Protein AF-A0A964K1V9-F1 (afdb_monomer_lite)

pLDDT: mean 78.37, std 12.26, range [34.53, 87.62]

Foldseek 3Di:
DDPPPPFPCVVCVVLVVVLVCCCVPPPPSVVLRVVLVVLVVVLVVCVVVVHDSVVSVVVNVVSVVVNVVSSVD

Structure (mmCIF, N/CA/C/O backbone):
data_AF-A0A964K1V9-F1
#
_entry.id   AF-A0A964K1V9-F1
#
loop_
_atom_site.group_PDB
_atom_site.id
_atom_site.type_symbol
_atom_site.label_atom_id
_atom_site.label_alt_id
_atom_site.label_comp_id
_atom_site.label_asym_id
_atom_site.label_entity_id
_atom_site.label_seq_id
_atom_site.pdbx_PDB_ins_code
_atom_site.Cartn_x
_atom_site.Cartn_y
_atom_site.Cartn_z
_atom_site.occupancy
_atom_site.B_iso_or_equiv
_atom_site.auth_seq_id
_atom_site.auth_comp_id
_atom_site.auth_asym_id
_atom_site.auth_atom_id
_atom_site.pdbx_PDB_model_num
ATOM 1 N N . MET A 1 1 ? -13.349 -9.816 -13.379 1.00 34.53 1 MET A N 1
ATOM 2 C CA . MET A 1 1 ? -12.272 -10.824 -13.298 1.00 34.53 1 MET A CA 1
ATOM 3 C C . MET A 1 1 ? -11.449 -10.498 -12.070 1.00 34.53 1 MET A C 1
ATOM 5 O O . MET A 1 1 ? -10.941 -9.387 -11.972 1.00 34.53 1 MET A O 1
ATOM 9 N N . ASN A 1 2 ? -11.480 -11.408 -11.097 1.00 37.44 2 ASN A N 1
ATOM 10 C CA . ASN A 1 2 ? -10.874 -11.282 -9.775 1.00 37.44 2 ASN A CA 1
ATOM 11 C C . ASN A 1 2 ? -9.364 -11.087 -9.933 1.00 37.44 2 ASN A C 1
ATOM 13 O O . ASN A 1 2 ? -8.685 -11.985 -10.413 1.00 37.44 2 ASN A O 1
ATOM 17 N N . ILE A 1 3 ? -8.869 -9.907 -9.567 1.00 43.56 3 ILE A N 1
ATOM 18 C CA . ILE A 1 3 ? -7.441 -9.605 -9.502 1.00 43.56 3 ILE A CA 1
ATOM 19 C C . ILE A 1 3 ? -6.844 -10.598 -8.503 1.00 43.56 3 ILE A C 1
ATOM 21 O O . ILE A 1 3 ? -7.183 -10.574 -7.319 1.00 43.56 3 ILE A O 1
ATOM 25 N N . GLU A 1 4 ? -6.059 -11.544 -9.009 1.00 40.50 4 GLU A N 1
ATOM 26 C CA . GLU A 1 4 ? -5.412 -12.593 -8.231 1.00 40.50 4 GLU A CA 1
ATOM 27 C C . GLU A 1 4 ? -4.439 -11.962 -7.229 1.00 40.50 4 GLU A C 1
ATOM 29 O O . GLU A 1 4 ? -3.302 -11.643 -7.556 1.00 40.50 4 GLU A O 1
ATOM 34 N N . HIS A 1 5 ? -4.971 -11.714 -6.029 1.00 48.62 5 HIS A N 1
ATOM 35 C CA . HIS A 1 5 ? -4.387 -11.693 -4.685 1.00 48.62 5 HIS A CA 1
ATOM 36 C C . HIS A 1 5 ? -2.849 -11.805 -4.562 1.00 48.62 5 HIS A C 1
ATOM 38 O O . HIS A 1 5 ? -2.341 -12.625 -3.802 1.00 48.62 5 HIS A O 1
ATOM 44 N N . HIS A 1 6 ? -2.103 -10.911 -5.205 1.00 49.25 6 HIS A N 1
ATOM 45 C CA . HIS A 1 6 ? -0.751 -10.515 -4.794 1.00 49.25 6 HIS A CA 1
ATOM 46 C C . HIS A 1 6 ? -0.812 -9.177 -4.066 1.00 49.25 6 HIS A C 1
ATOM 48 O O . HIS A 1 6 ? -0.076 -8.234 -4.343 1.00 49.25 6 HIS A O 1
ATOM 54 N N . ASP A 1 7 ? -1.750 -9.096 -3.139 1.00 60.06 7 ASP A N 1
ATOM 55 C CA . ASP A 1 7 ? -1.981 -7.908 -2.353 1.00 60.06 7 ASP A CA 1
ATOM 56 C C . ASP A 1 7 ? -1.657 -8.183 -0.903 1.00 60.06 7 ASP A C 1
ATOM 58 O O . ASP A 1 7 ? -1.741 -9.321 -0.452 1.00 60.06 7 ASP A O 1
ATOM 62 N N . LEU A 1 8 ? -1.339 -7.110 -0.186 1.00 64.69 8 LEU A N 1
ATOM 63 C CA . LEU A 1 8 ? -0.978 -7.027 1.228 1.00 64.69 8 LEU A CA 1
ATOM 64 C C . LEU A 1 8 ? -1.628 -8.081 2.151 1.00 64.69 8 LEU A C 1
ATOM 66 O O . LEU A 1 8 ? -0.999 -8.563 3.078 1.00 64.69 8 LEU A O 1
ATOM 70 N N . ALA A 1 9 ? -2.868 -8.481 1.876 1.00 65.19 9 ALA A N 1
ATOM 71 C CA . ALA A 1 9 ? -3.583 -9.574 2.535 1.00 65.19 9 ALA A CA 1
ATOM 72 C C . ALA A 1 9 ? -2.868 -10.950 2.507 1.00 65.19 9 ALA A C 1
ATOM 74 O O . ALA A 1 9 ? -3.120 -11.782 3.376 1.00 65.19 9 ALA A O 1
ATOM 75 N N . HIS A 1 10 ? -2.023 -11.224 1.512 1.00 65.38 10 HIS A N 1
ATOM 76 C CA . HIS A 1 10 ? -1.214 -12.443 1.418 1.00 65.38 10 HIS A CA 1
ATOM 77 C C . HIS A 1 10 ? 0.130 -12.296 2.147 1.00 65.38 10 HIS A C 1
ATOM 79 O O . HIS A 1 10 ? 0.633 -13.274 2.687 1.00 65.38 10 HIS A O 1
ATOM 85 N N . GLU A 1 11 ? 0.685 -11.079 2.199 1.00 65.69 11 GLU A N 1
ATOM 86 C CA . GLU A 1 11 ? 1.896 -10.779 2.981 1.00 65.69 11 GLU A CA 1
ATOM 87 C C . GLU A 1 11 ? 1.602 -10.644 4.485 1.00 65.69 11 GLU A C 1
ATOM 89 O O . GLU A 1 11 ? 2.457 -10.957 5.305 1.00 65.69 11 GLU A O 1
ATOM 94 N N . PHE A 1 12 ? 0.383 -10.233 4.849 1.00 72.25 12 PHE A N 1
ATOM 95 C CA . PHE A 1 12 ? -0.087 -10.077 6.227 1.00 72.25 12 PHE A CA 1
ATOM 96 C C . PHE A 1 12 ? -1.353 -10.914 6.463 1.00 72.25 12 PHE A C 1
ATOM 98 O O . PHE A 1 12 ? -2.454 -10.363 6.598 1.00 72.25 12 PHE A O 1
ATOM 105 N N . PRO A 1 13 ? -1.233 -12.253 6.511 1.00 74.56 13 PRO A N 1
ATOM 106 C CA . PRO A 1 13 ? -2.373 -13.133 6.751 1.00 74.56 13 PRO A CA 1
ATOM 107 C C . PRO A 1 13 ? -3.027 -12.880 8.117 1.00 74.56 13 PRO A C 1
ATOM 109 O O . PRO A 1 13 ? -4.235 -13.053 8.249 1.00 74.56 13 PRO A O 1
ATOM 112 N N . GLU A 1 14 ? -2.270 -12.405 9.109 1.00 79.50 14 GLU A N 1
ATOM 113 C CA . GLU A 1 14 ? -2.783 -12.034 10.436 1.00 79.50 14 GLU A CA 1
ATOM 114 C C . GLU A 1 14 ? -3.700 -10.798 10.413 1.00 79.50 14 GLU A C 1
ATOM 116 O O . GLU A 1 14 ? -4.615 -10.676 11.223 1.00 79.50 14 GLU A O 1
ATOM 121 N N . HIS A 1 15 ? -3.511 -9.899 9.444 1.00 80.81 15 HIS A N 1
ATOM 122 C CA . HIS A 1 15 ? -4.287 -8.666 9.321 1.00 80.81 15 HIS A CA 1
ATOM 123 C C . HIS A 1 15 ? -5.329 -8.724 8.202 1.00 80.81 15 HIS A C 1
ATOM 125 O O . HIS A 1 15 ? -5.936 -7.706 7.867 1.00 80.81 15 HIS A O 1
ATOM 131 N N . ARG A 1 16 ? -5.577 -9.904 7.624 1.00 79.75 16 ARG A N 1
ATOM 132 C CA . ARG A 1 16 ? -6.458 -10.070 6.460 1.00 79.75 16 ARG A CA 1
ATOM 133 C C . ARG A 1 16 ? -7.874 -9.559 6.695 1.00 79.75 16 ARG A C 1
ATOM 135 O O . ARG A 1 16 ? -8.423 -8.882 5.828 1.00 79.75 16 ARG A O 1
ATOM 142 N N . GLU A 1 17 ? -8.450 -9.848 7.859 1.00 81.31 17 GLU A N 1
ATOM 143 C CA . GLU A 1 17 ? -9.777 -9.346 8.235 1.00 81.31 17 GLU A CA 1
ATOM 144 C C . GLU A 1 17 ? -9.790 -7.825 8.393 1.00 81.31 17 GLU A C 1
ATOM 146 O O . GLU A 1 17 ? -10.674 -7.155 7.859 1.00 81.31 17 GLU A O 1
ATOM 151 N N . LYS A 1 18 ? -8.774 -7.261 9.056 1.00 82.50 18 LYS A N 1
ATOM 152 C CA . LYS A 1 18 ? -8.656 -5.813 9.265 1.00 82.50 18 LYS A CA 1
ATOM 153 C C . LYS A 1 18 ? -8.505 -5.084 7.929 1.00 82.50 18 LYS A C 1
ATOM 155 O O . LYS A 1 18 ? -9.216 -4.117 7.682 1.00 82.50 18 LYS A O 1
ATOM 160 N N . ILE A 1 19 ? -7.675 -5.608 7.026 1.00 81.75 19 ILE A N 1
ATOM 161 C CA . ILE A 1 19 ? -7.521 -5.129 5.645 1.00 81.75 19 ILE A CA 1
ATOM 162 C C . ILE A 1 19 ? -8.857 -5.168 4.899 1.00 81.75 19 ILE A C 1
ATOM 164 O O . ILE A 1 19 ? -9.197 -4.211 4.211 1.00 81.75 19 ILE A O 1
ATOM 168 N N . HIS A 1 20 ? -9.631 -6.247 5.028 1.00 80.44 20 HIS A N 1
ATOM 169 C CA . HIS A 1 20 ? -10.916 -6.375 4.343 1.00 80.44 20 HIS A CA 1
ATOM 170 C C . HIS A 1 20 ? -11.945 -5.355 4.858 1.00 80.44 20 HIS A C 1
ATOM 172 O O . HIS A 1 20 ? -12.583 -4.665 4.060 1.00 80.44 20 HIS A O 1
ATOM 178 N N . SER A 1 21 ? -12.035 -5.182 6.180 1.00 83.00 21 SER A N 1
ATOM 179 C CA . SER A 1 21 ? -12.872 -4.153 6.810 1.00 83.00 21 SER A CA 1
ATOM 180 C C . SER A 1 21 ? -12.435 -2.737 6.434 1.00 83.00 21 SER A C 1
ATOM 182 O O . SER A 1 21 ? -13.273 -1.908 6.089 1.00 83.00 21 SER A O 1
ATOM 184 N N . LEU A 1 22 ? -11.130 -2.453 6.427 1.00 84.00 22 LEU A N 1
ATOM 185 C CA . LEU A 1 22 ? -10.583 -1.160 6.010 1.00 84.00 22 LEU A CA 1
ATOM 186 C C . LEU A 1 22 ? -10.816 -0.900 4.521 1.00 84.00 22 LEU A C 1
ATOM 188 O O . LEU A 1 22 ? -11.135 0.218 4.144 1.00 84.00 22 LEU A O 1
ATOM 192 N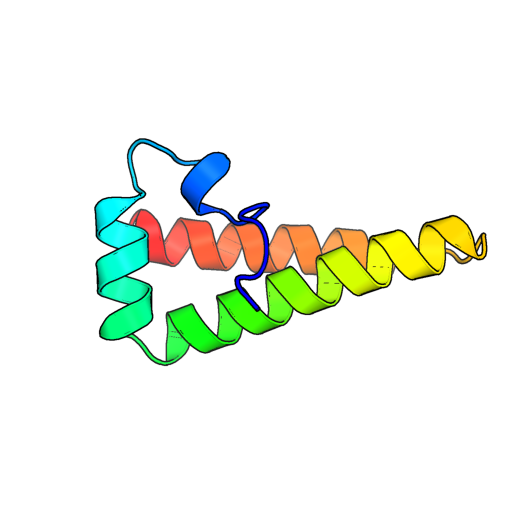 N . LYS A 1 23 ? -10.719 -1.913 3.663 1.00 77.06 23 LYS A N 1
ATOM 193 C CA . LYS A 1 23 ? -11.001 -1.770 2.231 1.00 77.06 23 LYS A CA 1
ATOM 194 C C . LYS A 1 23 ? -12.468 -1.421 1.973 1.00 77.06 23 LYS A C 1
ATOM 196 O O . LYS A 1 23 ? -12.750 -0.582 1.120 1.00 77.06 23 LYS A O 1
ATOM 201 N N . MET A 1 24 ? -13.391 -2.033 2.717 1.00 78.56 24 MET A N 1
ATOM 202 C CA . MET A 1 24 ? -14.824 -1.748 2.597 1.00 78.56 24 MET A CA 1
ATOM 203 C C . MET A 1 24 ? -15.243 -0.436 3.272 1.00 78.56 24 MET A C 1
ATOM 205 O O . MET A 1 24 ? -16.117 0.252 2.754 1.00 78.56 24 MET A O 1
ATOM 209 N N . GLY A 1 25 ? -14.640 -0.086 4.410 1.00 77.56 25 GLY A N 1
ATOM 210 C CA . GLY A 1 25 ? -15.051 1.064 5.223 1.00 77.56 25 GLY A CA 1
ATOM 211 C C . GLY A 1 25 ? -14.193 2.320 5.067 1.00 77.56 25 GLY A C 1
ATOM 212 O O . GLY A 1 25 ? -14.627 3.401 5.453 1.00 77.56 25 GLY A O 1
ATOM 213 N N . SER A 1 26 ? -12.982 2.210 4.518 1.00 83.50 26 SER A N 1
ATOM 214 C CA . SER A 1 26 ? -11.989 3.285 4.506 1.00 83.50 26 SER A CA 1
ATOM 215 C C . SER A 1 26 ? -11.537 3.620 3.085 1.00 83.50 26 SER A C 1
ATOM 217 O O . SER A 1 26 ? -10.692 2.956 2.478 1.00 83.50 26 SER A O 1
ATOM 219 N N . THR A 1 27 ? -12.066 4.727 2.560 1.00 84.50 27 THR A N 1
ATOM 220 C CA . THR A 1 27 ? -11.705 5.279 1.243 1.00 84.50 27 THR A CA 1
ATOM 221 C C . THR A 1 27 ? -10.206 5.551 1.122 1.00 84.50 27 THR A C 1
ATOM 223 O O . THR A 1 27 ? -9.629 5.408 0.045 1.00 84.50 27 THR A O 1
ATOM 226 N N . HIS A 1 28 ? -9.560 5.930 2.229 1.00 83.81 28 HIS A N 1
ATOM 227 C CA . HIS A 1 28 ? -8.124 6.189 2.264 1.00 83.81 28 HIS A CA 1
ATOM 228 C C . HIS A 1 28 ? -7.315 4.907 2.012 1.00 83.81 28 HIS A C 1
ATOM 230 O O . HIS A 1 28 ? -6.404 4.905 1.184 1.00 83.81 28 HIS A O 1
ATOM 236 N N . PHE A 1 29 ? -7.707 3.800 2.651 1.00 84.50 29 PHE A N 1
ATOM 237 C CA . PHE A 1 29 ? -7.069 2.499 2.456 1.00 84.50 29 PHE A CA 1
ATOM 238 C C . PHE A 1 29 ? -7.277 1.979 1.031 1.00 84.50 29 PHE A C 1
ATOM 240 O O . PHE A 1 29 ? -6.313 1.588 0.379 1.00 84.50 29 PHE A O 1
ATOM 247 N N . SER A 1 30 ? -8.511 2.035 0.517 1.00 82.94 30 SER A N 1
ATOM 248 C CA . SER A 1 30 ? -8.816 1.583 -0.848 1.00 82.94 30 SER A CA 1
ATOM 249 C C . SER A 1 30 ? -8.001 2.326 -1.912 1.00 82.94 30 SER A C 1
ATOM 251 O O . SER A 1 30 ? -7.421 1.681 -2.783 1.00 82.94 30 SER A O 1
ATOM 253 N N . LYS A 1 31 ? -7.853 3.654 -1.796 1.00 86.00 31 LYS A N 1
ATOM 254 C CA . LYS A 1 31 ? -7.007 4.429 -2.718 1.00 86.00 31 LYS A CA 1
ATOM 255 C C . LYS A 1 31 ? -5.536 4.025 -2.643 1.00 86.00 31 LYS A C 1
ATOM 257 O O . LYS A 1 31 ? -4.919 3.797 -3.677 1.00 86.00 31 LYS A O 1
ATOM 262 N N . LEU A 1 32 ? -4.964 3.932 -1.441 1.00 85.62 32 LEU A N 1
ATOM 263 C CA . LEU A 1 32 ? -3.559 3.538 -1.272 1.00 85.62 32 LEU A CA 1
ATOM 264 C C . LEU A 1 32 ? -3.289 2.140 -1.830 1.00 85.62 32 LEU A C 1
ATOM 266 O O . LEU A 1 32 ? -2.266 1.915 -2.474 1.00 85.62 32 LEU A O 1
ATOM 270 N N . PHE A 1 33 ? -4.226 1.225 -1.610 1.00 82.38 33 PHE A N 1
ATOM 271 C CA . PHE A 1 33 ? -4.160 -0.139 -2.102 1.00 82.38 33 PHE A CA 1
ATOM 272 C C . PHE A 1 33 ? -4.187 -0.193 -3.635 1.00 82.38 33 PHE A C 1
ATOM 274 O O . PHE A 1 33 ? -3.334 -0.839 -4.239 1.00 82.38 33 PHE A O 1
ATOM 281 N N . GLU A 1 34 ? -5.091 0.547 -4.284 1.00 83.56 34 GLU A N 1
ATOM 282 C CA . GLU A 1 34 ? -5.113 0.659 -5.749 1.00 83.56 34 GLU A CA 1
ATOM 283 C C . GLU A 1 34 ? -3.813 1.248 -6.314 1.00 83.56 34 GLU A C 1
ATOM 285 O O . GLU A 1 34 ? -3.288 0.747 -7.313 1.00 83.56 34 GLU A O 1
ATOM 290 N N . VAL A 1 35 ? -3.259 2.281 -5.669 1.00 85.50 35 VAL A N 1
ATOM 291 C CA . VAL A 1 35 ? -1.998 2.906 -6.098 1.00 85.50 35 VAL A CA 1
ATOM 292 C C . VAL A 1 35 ? -0.828 1.932 -5.933 1.00 85.50 35 VAL A C 1
ATOM 294 O O . VAL A 1 35 ? -0.005 1.811 -6.838 1.00 85.50 35 VAL A O 1
ATOM 297 N N . TYR A 1 36 ? -0.763 1.192 -4.822 1.00 84.69 36 TYR A N 1
ATOM 298 C CA . TYR A 1 36 ? 0.254 0.16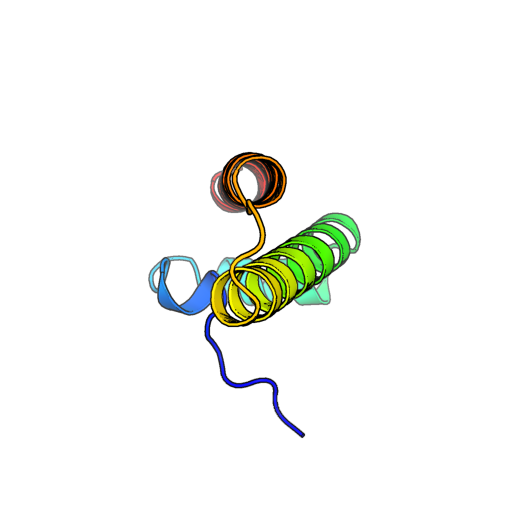0 -4.593 1.00 84.69 36 TYR A CA 1
ATOM 299 C C . TYR A 1 36 ? 0.185 -0.952 -5.640 1.00 84.69 36 TYR A C 1
ATOM 301 O O . TYR A 1 36 ? 1.212 -1.353 -6.201 1.00 84.69 36 TYR A O 1
ATOM 309 N N . HIS A 1 37 ? -1.025 -1.429 -5.923 1.00 83.31 37 HIS A N 1
ATOM 310 C CA . HIS A 1 37 ? -1.259 -2.489 -6.889 1.00 83.31 37 HIS A CA 1
ATOM 311 C C . HIS A 1 37 ? -0.877 -2.037 -8.306 1.00 83.31 37 HIS A C 1
ATOM 313 O O . HIS A 1 37 ? -0.170 -2.745 -9.027 1.00 83.31 37 HIS A O 1
ATOM 319 N N . THR A 1 38 ? -1.261 -0.814 -8.679 1.00 83.25 38 THR A N 1
ATOM 320 C CA . THR A 1 38 ? -0.885 -0.203 -9.960 1.00 83.25 38 THR A CA 1
ATOM 321 C C . THR A 1 38 ? 0.628 -0.053 -10.069 1.00 83.25 38 THR A C 1
ATOM 323 O O . THR A 1 38 ? 1.213 -0.566 -11.018 1.00 83.25 38 THR A O 1
ATOM 326 N N . ALA A 1 39 ? 1.283 0.528 -9.058 1.00 84.12 39 ALA A N 1
ATOM 327 C CA . ALA A 1 39 ? 2.733 0.701 -9.039 1.00 84.12 39 ALA A CA 1
ATOM 328 C C . ALA A 1 39 ? 3.478 -0.637 -9.144 1.00 84.12 39 ALA A C 1
ATOM 330 O O . ALA A 1 39 ? 4.453 -0.740 -9.877 1.00 84.12 39 ALA A O 1
ATOM 331 N N . THR A 1 40 ? 3.017 -1.685 -8.458 1.00 82.12 40 THR A N 1
ATOM 332 C CA . THR A 1 40 ? 3.630 -3.022 -8.530 1.00 82.12 40 THR A CA 1
ATOM 333 C C . THR A 1 40 ? 3.501 -3.633 -9.922 1.00 82.12 40 THR A C 1
ATOM 335 O O . THR A 1 40 ? 4.459 -4.207 -10.445 1.00 82.12 40 THR A O 1
ATOM 338 N N . LYS A 1 41 ? 2.330 -3.493 -10.546 1.00 84.06 41 LYS A N 1
ATOM 339 C CA . LYS A 1 41 ? 2.083 -3.984 -11.902 1.00 84.06 41 LYS A CA 1
ATOM 340 C C . LYS A 1 41 ? 2.923 -3.223 -12.930 1.00 84.06 41 LYS A C 1
ATOM 342 O O . LYS A 1 41 ? 3.500 -3.837 -13.822 1.00 84.06 41 LYS A O 1
ATOM 347 N N . GLU A 1 42 ? 3.035 -1.912 -12.754 1.00 83.81 42 GLU A N 1
ATOM 348 C CA . GLU A 1 42 ? 3.832 -1.022 -13.593 1.00 83.81 42 GLU A CA 1
ATOM 349 C C . GLU A 1 42 ? 5.330 -1.314 -13.450 1.00 83.81 42 GLU A C 1
ATOM 351 O O . GLU A 1 42 ? 6.009 -1.466 -14.455 1.00 83.81 42 GLU A O 1
ATOM 356 N N . VAL A 1 43 ? 5.833 -1.537 -12.227 1.00 84.75 43 VAL A N 1
ATOM 357 C CA . VAL A 1 43 ? 7.204 -2.026 -11.980 1.00 84.75 43 VAL A CA 1
ATOM 358 C C . VAL A 1 43 ? 7.462 -3.306 -12.757 1.00 84.75 43 VAL A C 1
ATOM 360 O O . VAL A 1 43 ? 8.455 -3.401 -13.462 1.00 84.75 43 VAL A O 1
ATOM 363 N N . LYS A 1 44 ? 6.569 -4.292 -12.652 1.00 82.94 44 LYS A N 1
ATOM 364 C CA . LYS A 1 44 ? 6.763 -5.587 -13.311 1.00 82.94 44 LYS A CA 1
ATOM 365 C C . LYS A 1 44 ? 6.771 -5.455 -14.837 1.00 82.94 44 LYS A C 1
ATOM 367 O O . LYS A 1 44 ? 7.526 -6.154 -15.504 1.00 82.94 44 LYS A O 1
ATOM 372 N N . HIS A 1 45 ? 5.943 -4.558 -15.372 1.00 86.06 45 HIS A N 1
ATOM 373 C CA . HIS A 1 45 ? 5.900 -4.239 -16.797 1.00 86.06 45 HIS A CA 1
ATOM 374 C C . HIS A 1 45 ? 7.202 -3.567 -17.255 1.00 86.06 45 HIS A C 1
ATOM 376 O O . HIS A 1 45 ? 7.861 -4.052 -18.168 1.00 86.06 45 HIS A O 1
ATOM 382 N N . LEU A 1 46 ? 7.613 -2.510 -16.555 1.00 87.12 46 LEU A N 1
ATOM 383 C CA . LEU A 1 46 ? 8.818 -1.737 -16.842 1.00 87.12 46 LEU A CA 1
ATO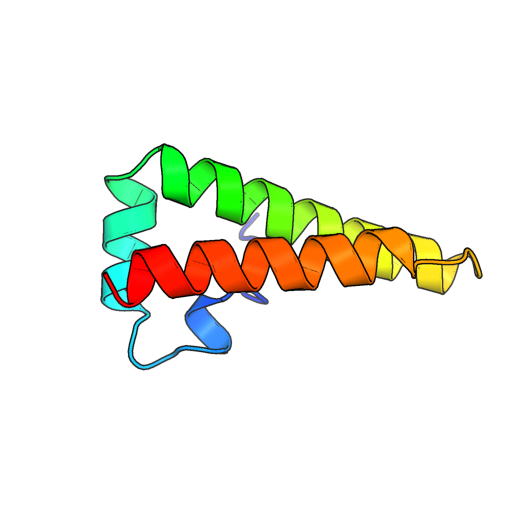M 384 C C . LEU A 1 46 ? 10.103 -2.562 -16.661 1.00 87.12 46 LEU A C 1
ATOM 386 O O . LEU A 1 46 ? 11.020 -2.422 -17.462 1.00 87.12 46 LEU A O 1
ATOM 390 N N . GLU A 1 47 ? 10.171 -3.454 -15.662 1.00 83.50 47 GLU A N 1
ATOM 391 C CA . GLU A 1 47 ? 11.282 -4.412 -15.511 1.00 83.50 47 GLU A CA 1
ATOM 392 C C . GLU A 1 47 ? 11.356 -5.372 -16.705 1.00 83.50 47 GLU A C 1
ATOM 394 O O . GLU A 1 47 ? 12.455 -5.699 -17.147 1.00 83.50 47 GLU A O 1
ATOM 399 N N . GLY A 1 48 ? 10.210 -5.791 -17.254 1.00 85.94 48 GLY A N 1
ATOM 400 C CA . GLY A 1 48 ? 10.148 -6.618 -18.461 1.00 85.94 48 GLY A CA 1
ATOM 401 C C . GLY A 1 48 ? 10.621 -5.891 -19.722 1.00 85.94 48 GLY A C 1
ATOM 402 O O . GLY A 1 48 ? 11.262 -6.503 -20.571 1.00 85.94 48 G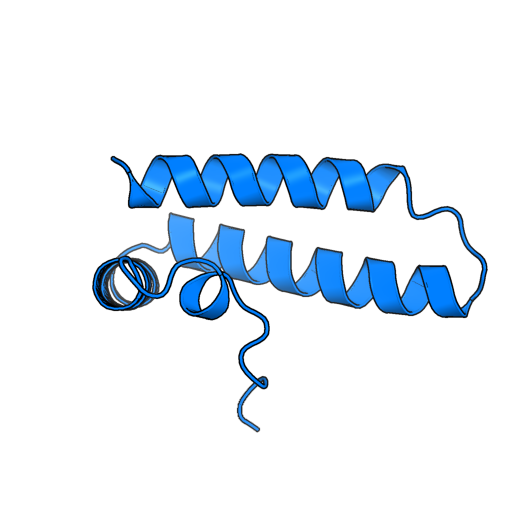LY A O 1
ATOM 403 N N . GLU A 1 49 ? 10.369 -4.584 -19.815 1.00 86.44 49 GLU A N 1
ATOM 404 C CA . GLU A 1 49 ? 10.883 -3.722 -20.890 1.00 86.44 49 GLU A CA 1
ATOM 405 C C . GLU A 1 49 ? 12.341 -3.268 -20.675 1.00 86.44 49 GLU A C 1
ATOM 407 O O . GLU A 1 49 ? 12.904 -2.562 -21.511 1.00 86.44 49 GLU A O 1
ATOM 412 N N . GLY A 1 50 ? 12.982 -3.663 -19.568 1.00 83.50 50 GLY A N 1
ATOM 413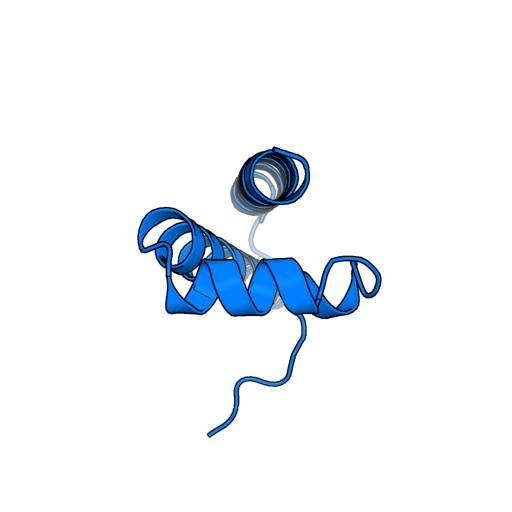 C CA . GLY A 1 50 ? 14.357 -3.268 -19.245 1.00 83.50 50 GLY A CA 1
ATOM 414 C C . GLY A 1 50 ? 14.502 -1.810 -18.790 1.00 83.50 50 GLY A C 1
ATOM 415 O O . GLY A 1 50 ? 15.610 -1.271 -18.785 1.00 83.50 50 GLY A O 1
ATOM 416 N N . MET A 1 51 ? 13.405 -1.158 -18.397 1.00 82.94 51 MET A N 1
ATOM 417 C CA . MET A 1 51 ? 13.419 0.200 -17.858 1.00 82.94 51 MET A CA 1
ATOM 418 C C . MET A 1 51 ? 13.812 0.224 -16.373 1.00 82.94 51 MET A C 1
ATOM 420 O O . MET A 1 51 ? 13.594 -0.719 -15.609 1.00 82.94 51 MET A O 1
ATOM 424 N N . SER A 1 52 ? 14.386 1.346 -15.931 1.00 81.19 52 SER A N 1
ATOM 425 C CA . SER A 1 52 ? 14.787 1.528 -14.532 1.00 81.19 52 SER A CA 1
ATOM 426 C C . SER A 1 52 ? 13.573 1.782 -13.638 1.00 81.19 52 SER A C 1
ATOM 428 O O . SER A 1 52 ? 12.994 2.864 -13.638 1.00 81.19 52 SER A O 1
ATOM 430 N N . VAL A 1 53 ? 13.228 0.800 -12.809 1.00 84.81 53 VAL A N 1
ATOM 431 C CA . VAL A 1 53 ? 12.100 0.860 -11.856 1.00 84.81 53 VA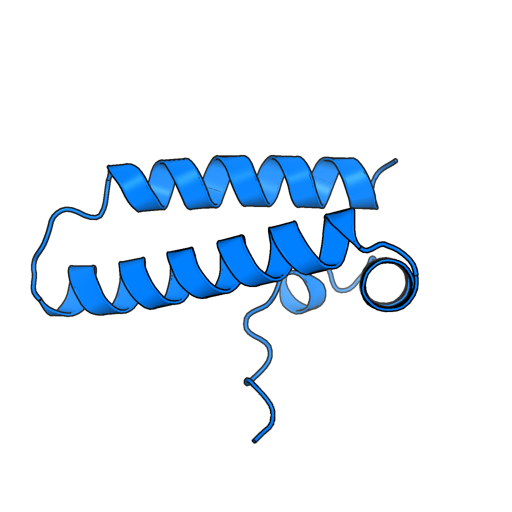L A CA 1
ATOM 432 C C . VAL A 1 53 ? 12.495 1.337 -10.460 1.00 84.81 53 VAL A C 1
ATOM 434 O O . VAL A 1 53 ? 11.802 1.087 -9.474 1.00 84.81 53 VAL A O 1
ATOM 437 N N . THR A 1 54 ? 13.651 1.985 -10.331 1.00 82.88 54 THR A N 1
ATOM 438 C CA . THR A 1 54 ? 14.175 2.449 -9.036 1.00 82.88 54 THR A CA 1
ATOM 439 C C . THR A 1 54 ? 13.222 3.428 -8.346 1.00 82.88 54 THR A C 1
ATOM 441 O O . THR A 1 54 ? 13.017 3.325 -7.133 1.00 82.88 54 THR A O 1
ATOM 444 N N . ALA A 1 55 ? 12.585 4.324 -9.105 1.00 82.56 55 ALA A N 1
ATOM 445 C CA . ALA A 1 55 ? 11.585 5.254 -8.585 1.00 82.56 55 ALA A CA 1
ATOM 446 C C . ALA A 1 55 ? 10.332 4.519 -8.084 1.00 82.56 55 ALA A C 1
ATOM 448 O O . ALA A 1 55 ? 9.927 4.696 -6.936 1.00 82.56 55 ALA A O 1
ATOM 449 N N . GLN A 1 56 ? 9.767 3.621 -8.889 1.00 83.31 56 GLN A N 1
ATOM 450 C CA . GLN A 1 56 ? 8.572 2.878 -8.506 1.00 83.31 56 GLN A CA 1
ATOM 451 C C . GLN A 1 56 ? 8.838 1.881 -7.366 1.00 83.31 56 GLN A C 1
ATOM 453 O O . GLN A 1 56 ? 7.963 1.684 -6.528 1.00 83.31 56 GLN A O 1
ATOM 458 N N . LYS A 1 57 ? 10.045 1.305 -7.248 1.00 82.38 57 LYS A N 1
ATOM 459 C CA . LYS A 1 57 ? 10.445 0.503 -6.074 1.00 82.38 57 LYS A CA 1
ATOM 460 C C . LYS A 1 57 ? 10.428 1.336 -4.787 1.00 82.38 57 LYS A C 1
ATOM 462 O O . LYS A 1 57 ? 9.950 0.848 -3.763 1.00 82.38 57 LYS A O 1
ATOM 467 N N . LYS A 1 58 ? 10.877 2.598 -4.842 1.00 86.12 58 LYS A N 1
ATOM 468 C CA . LYS A 1 58 ? 10.748 3.558 -3.729 1.00 86.12 58 LYS A CA 1
ATOM 469 C C . LYS A 1 58 ? 9.286 3.844 -3.398 1.00 86.12 58 LYS A C 1
ATOM 471 O O . LYS A 1 58 ? 8.896 3.747 -2.238 1.00 86.12 58 LYS A O 1
ATOM 476 N N . THR A 1 59 ? 8.471 4.129 -4.410 1.00 84.31 59 THR A N 1
ATOM 477 C CA . THR A 1 59 ? 7.032 4.369 -4.242 1.00 84.31 59 THR A CA 1
ATOM 478 C C . THR A 1 59 ? 6.332 3.160 -3.624 1.00 84.31 59 THR A C 1
ATOM 480 O O . THR A 1 59 ? 5.574 3.311 -2.671 1.00 84.31 59 THR A O 1
ATOM 483 N N . ARG A 1 60 ? 6.651 1.942 -4.080 1.00 84.38 60 ARG A N 1
ATOM 484 C CA . ARG A 1 60 ? 6.130 0.691 -3.516 1.00 84.38 60 ARG A CA 1
ATOM 485 C C . ARG A 1 60 ? 6.462 0.558 -2.031 1.00 84.38 60 ARG A C 1
ATOM 487 O O . ARG A 1 60 ? 5.597 0.156 -1.261 1.00 84.38 60 ARG A O 1
ATOM 494 N N . ALA A 1 61 ? 7.687 0.895 -1.623 1.00 85.19 61 ALA A N 1
ATOM 495 C CA . ALA A 1 61 ? 8.091 0.853 -0.218 1.00 85.19 61 ALA A CA 1
ATOM 496 C C . ALA A 1 61 ? 7.311 1.866 0.636 1.00 85.19 61 ALA A C 1
ATOM 498 O O . ALA A 1 61 ? 6.777 1.487 1.673 1.00 85.19 61 ALA A O 1
ATOM 499 N N . LEU A 1 62 ? 7.173 3.110 0.168 1.00 86.94 62 LEU A N 1
ATOM 500 C CA . LEU A 1 62 ? 6.408 4.159 0.857 1.00 86.94 62 LEU A CA 1
ATOM 501 C C . LEU A 1 62 ? 4.917 3.826 0.973 1.00 86.94 62 LEU A C 1
ATOM 503 O O . LEU A 1 62 ? 4.291 4.093 1.994 1.00 86.94 62 LEU A O 1
ATOM 507 N N . LEU A 1 63 ? 4.329 3.258 -0.078 1.00 85.94 63 LEU A N 1
ATOM 508 C CA . LEU A 1 63 ? 2.934 2.825 -0.066 1.00 85.94 63 LEU A CA 1
ATOM 509 C C . LEU A 1 63 ? 2.735 1.642 0.878 1.00 85.94 63 LEU A C 1
ATOM 511 O O . LEU A 1 63 ? 1.750 1.611 1.609 1.00 85.94 63 LEU A O 1
ATOM 515 N N . LYS A 1 64 ? 3.685 0.699 0.904 1.00 83.31 64 LYS A N 1
ATOM 516 C CA . LYS A 1 64 ? 3.657 -0.414 1.855 1.00 83.31 64 LYS A CA 1
ATOM 517 C C . LYS A 1 64 ? 3.725 0.090 3.294 1.00 83.31 64 LYS A C 1
ATOM 519 O O . LYS A 1 64 ? 2.961 -0.389 4.119 1.00 83.31 64 LYS A O 1
ATOM 524 N N . ASP A 1 65 ? 4.595 1.057 3.572 1.00 87.44 65 ASP A N 1
ATOM 525 C CA . ASP A 1 65 ? 4.739 1.666 4.897 1.00 87.44 65 ASP A CA 1
ATOM 526 C C . ASP A 1 65 ? 3.444 2.356 5.349 1.00 87.44 65 ASP A C 1
ATOM 528 O O . ASP A 1 65 ? 2.928 2.061 6.423 1.00 87.44 65 ASP A O 1
ATOM 532 N N . GLN A 1 66 ? 2.831 3.161 4.472 1.00 87.62 66 GLN A N 1
ATOM 533 C CA . GLN A 1 66 ? 1.534 3.794 4.736 1.00 87.62 66 GLN A CA 1
ATOM 534 C C . GLN A 1 66 ? 0.415 2.775 4.969 1.00 87.62 66 GLN A C 1
ATOM 536 O O . GLN A 1 66 ? -0.373 2.923 5.901 1.00 87.62 66 GLN A O 1
ATOM 541 N N . LEU A 1 67 ? 0.339 1.725 4.147 1.00 83.81 67 LEU A N 1
ATOM 542 C CA . LEU A 1 67 ? -0.644 0.657 4.331 1.00 83.81 67 LEU A CA 1
ATOM 543 C C . LEU A 1 67 ? -0.428 -0.060 5.670 1.00 83.81 67 LEU A C 1
ATOM 545 O O . LEU A 1 67 ? -1.395 -0.296 6.390 1.00 83.81 67 LEU A O 1
ATOM 549 N N . CYS A 1 68 ? 0.826 -0.345 6.030 1.00 82.94 68 CYS A N 1
ATOM 550 C CA . CYS A 1 68 ? 1.192 -0.956 7.304 1.00 82.94 68 CYS A CA 1
ATOM 551 C C . CYS A 1 68 ? 0.784 -0.065 8.485 1.00 82.94 68 CYS A C 1
ATOM 553 O O . CYS A 1 68 ? 0.137 -0.539 9.414 1.00 82.94 68 CYS A O 1
ATOM 555 N N . ALA A 1 69 ? 1.064 1.239 8.412 1.00 87.12 69 ALA A N 1
ATOM 556 C CA . ALA A 1 69 ? 0.678 2.205 9.436 1.00 87.12 69 ALA A CA 1
ATOM 557 C C . ALA A 1 69 ? -0.838 2.216 9.683 1.00 87.12 69 ALA A C 1
ATOM 559 O O . ALA A 1 69 ? -1.262 2.242 10.831 1.00 87.12 69 ALA A O 1
ATOM 560 N N . ILE A 1 70 ? -1.661 2.125 8.633 1.00 85.06 70 ILE A N 1
ATOM 561 C CA . ILE A 1 70 ? -3.131 2.091 8.764 1.00 85.06 70 ILE A CA 1
ATOM 562 C C . ILE A 1 70 ? -3.622 0.764 9.361 1.00 85.06 70 ILE A C 1
ATOM 564 O O . ILE A 1 70 ? -4.648 0.725 10.032 1.00 85.06 70 ILE A O 1
ATOM 568 N N . ILE A 1 71 ? -2.915 -0.334 9.100 1.00 82.12 71 ILE A N 1
ATOM 569 C CA . ILE A 1 71 ? -3.277 -1.662 9.607 1.00 82.12 71 ILE A CA 1
ATOM 570 C C . ILE A 1 71 ? -2.891 -1.820 11.079 1.00 82.12 71 ILE A C 1
ATOM 572 O O . ILE A 1 71 ? -3.632 -2.447 11.841 1.00 82.12 71 ILE A O 1
ATOM 576 N N . ILE A 1 72 ? -1.742 -1.270 11.471 1.00 81.12 72 ILE A N 1
ATOM 577 C CA . ILE A 1 72 ? -1.215 -1.341 12.837 1.00 81.12 72 ILE A CA 1
ATOM 578 C C . ILE A 1 72 ? -1.863 -0.276 13.742 1.00 81.12 72 ILE A C 1
ATOM 580 O O . ILE A 1 72 ? -1.937 -0.493 14.950 1.00 81.12 72 ILE A O 1
ATOM 584 N N . ALA A 1 73 ? -2.369 0.826 13.173 1.00 71.88 73 ALA A N 1
ATOM 585 C CA . ALA A 1 73 ? -3.187 1.819 13.880 1.00 71.88 73 ALA A CA 1
ATOM 586 C C . ALA A 1 73 ? -4.495 1.226 14.430 1.00 71.88 73 ALA A C 1
ATOM 588 O O . ALA A 1 73 ? -4.919 1.684 15.511 1.00 71.88 73 ALA A O 1
#

Radius of gyration: 12.85 Å; chains: 1; bounding box: 30×19×35 Å

Sequence (73 aa):
MNIEHHDLAHEFPEHREKIHSLKMGSTHFSKLFEVYHTATKEVKHLEGEGMSVTAQKKTRALLKDQLCAIIIA

Secondary structure (DSSP, 8-state):
------SHHHH-GGGHHHHHHHHHH-HHHHHHHHHHHHHHHHHHHHHHTT---HHHHHHHHHHHHHHHHHHH-